Protein AF-A0A5J4T329-F1 (afdb_monomer_lite)

Structure (mmCIF, N/CA/C/O backbone):
data_AF-A0A5J4T329-F1
#
_entry.id   AF-A0A5J4T329-F1
#
loop_
_atom_site.group_PDB
_atom_site.id
_atom_site.type_symbol
_atom_site.label_atom_id
_atom_site.label_alt_id
_atom_site.label_comp_id
_atom_site.label_asym_id
_atom_site.label_entity_id
_atom_site.label_seq_id
_atom_site.pdbx_PDB_ins_code
_atom_site.Cartn_x
_atom_site.Cartn_y
_atom_site.Cartn_z
_atom_site.occupancy
_atom_site.B_iso_or_equiv
_atom_site.auth_seq_id
_atom_site.auth_comp_id
_atom_site.auth_asym_id
_atom_site.auth_atom_id
_atom_site.pdbx_PDB_model_num
ATOM 1 N N . MET A 1 1 ? -12.108 3.584 -11.993 1.00 58.66 1 MET A N 1
ATOM 2 C CA . MET A 1 1 ? -11.781 4.929 -12.575 1.00 58.66 1 MET A CA 1
ATOM 3 C C . MET A 1 1 ? -11.561 6.027 -11.522 1.00 58.66 1 MET A C 1
ATOM 5 O O . MET A 1 1 ? -10.647 6.829 -11.684 1.00 58.66 1 MET A O 1
ATOM 9 N N . ILE A 1 2 ? -12.355 6.072 -10.443 1.00 81.50 2 ILE A N 1
ATOM 10 C CA . ILE A 1 2 ? -12.226 7.075 -9.363 1.00 81.50 2 ILE A CA 1
ATOM 11 C C . ILE A 1 2 ? -10.960 6.844 -8.519 1.00 81.50 2 ILE A C 1
ATOM 13 O O . ILE A 1 2 ? -10.232 7.790 -8.226 1.00 81.50 2 ILE A O 1
ATOM 17 N N . LEU A 1 3 ? -10.648 5.585 -8.190 1.00 84.88 3 LEU A N 1
ATOM 18 C CA . LEU A 1 3 ? -9.532 5.245 -7.303 1.00 84.88 3 LEU A CA 1
ATOM 19 C C . LEU A 1 3 ? -8.166 5.632 -7.889 1.00 84.88 3 LEU A C 1
ATOM 21 O O . LEU A 1 3 ? -7.335 6.214 -7.200 1.00 84.88 3 LEU A O 1
ATOM 25 N N . ARG A 1 4 ? -7.955 5.384 -9.186 1.00 85.56 4 ARG A N 1
ATOM 26 C CA . ARG A 1 4 ? -6.728 5.777 -9.897 1.00 85.56 4 ARG A CA 1
ATOM 27 C C . ARG A 1 4 ? -6.467 7.283 -9.811 1.00 85.56 4 ARG A C 1
ATOM 29 O O . ARG A 1 4 ? -5.335 7.691 -9.565 1.00 85.56 4 ARG A O 1
ATOM 36 N N . ARG A 1 5 ? -7.515 8.093 -9.992 1.00 86.69 5 ARG A N 1
ATOM 37 C CA . ARG A 1 5 ? -7.436 9.553 -9.884 1.00 86.69 5 ARG A CA 1
ATOM 38 C C . ARG A 1 5 ? -7.124 9.982 -8.452 1.00 86.69 5 ARG A C 1
ATOM 40 O O . ARG A 1 5 ? -6.221 10.785 -8.253 1.00 86.69 5 ARG A O 1
ATOM 47 N N . LEU A 1 6 ? -7.800 9.390 -7.468 1.00 88.12 6 LEU A N 1
ATOM 48 C CA . LEU A 1 6 ? -7.560 9.678 -6.054 1.00 88.12 6 LEU A CA 1
ATOM 49 C C . LEU A 1 6 ? -6.108 9.381 -5.648 1.00 88.12 6 LEU A C 1
ATOM 51 O O . LEU A 1 6 ? -5.482 10.187 -4.966 1.00 88.12 6 LEU A O 1
ATOM 55 N N . ILE A 1 7 ? -5.555 8.254 -6.107 1.00 87.69 7 ILE A N 1
ATOM 56 C CA . ILE A 1 7 ? -4.156 7.888 -5.854 1.00 87.69 7 ILE A CA 1
ATOM 57 C C . ILE A 1 7 ? -3.210 8.930 -6.460 1.00 87.69 7 ILE A C 1
ATOM 59 O O . ILE A 1 7 ? -2.295 9.377 -5.778 1.00 87.69 7 ILE A O 1
ATOM 63 N N . GLN A 1 8 ? -3.445 9.353 -7.706 1.00 86.62 8 GLN A N 1
ATOM 64 C CA . GLN A 1 8 ? -2.624 10.377 -8.361 1.00 86.62 8 GLN A CA 1
ATOM 65 C C . GLN A 1 8 ? -2.681 11.729 -7.639 1.00 86.62 8 GLN A C 1
ATOM 67 O O . GLN A 1 8 ? -1.646 12.362 -7.449 1.00 86.62 8 GLN A O 1
ATOM 72 N N . GLU A 1 9 ? -3.868 12.168 -7.219 1.00 86.94 9 GLU A N 1
ATOM 73 C CA . GLU A 1 9 ? -4.049 13.429 -6.490 1.00 86.94 9 GLU A CA 1
ATOM 74 C C . GLU A 1 9 ? -3.332 13.394 -5.134 1.00 86.94 9 GLU A C 1
ATOM 76 O O . GLU A 1 9 ? -2.614 14.333 -4.781 1.00 86.94 9 GLU A O 1
ATOM 81 N N . ARG A 1 10 ? -3.462 12.283 -4.398 1.00 85.88 10 ARG A N 1
ATOM 82 C CA . ARG A 1 10 ? -2.778 12.081 -3.113 1.00 85.88 10 ARG A CA 1
ATOM 83 C C . ARG A 1 10 ? -1.267 12.009 -3.271 1.00 85.88 10 ARG A C 1
ATOM 85 O O . ARG A 1 10 ? -0.546 12.631 -2.497 1.00 85.88 10 ARG A O 1
ATOM 92 N N . GLU A 1 11 ? -0.791 11.312 -4.295 1.00 83.50 11 GLU A N 1
ATOM 93 C CA . GLU A 1 11 ? 0.629 11.229 -4.623 1.00 83.50 11 GLU A CA 1
ATOM 94 C C . GLU A 1 11 ? 1.206 12.611 -4.929 1.00 83.50 11 GLU A C 1
ATOM 96 O O . GLU A 1 11 ? 2.227 12.998 -4.360 1.00 83.50 11 GLU A O 1
ATOM 101 N N . HIS A 1 12 ? 0.519 13.391 -5.765 1.00 84.50 12 HIS A N 1
ATOM 102 C CA . HIS A 1 12 ? 0.943 14.742 -6.106 1.00 84.50 12 HIS A CA 1
ATOM 103 C C . HIS A 1 12 ? 0.996 15.650 -4.870 1.00 84.50 12 HIS A C 1
ATOM 105 O O . HIS A 1 12 ? 1.984 16.356 -4.665 1.00 84.50 12 HIS A O 1
ATOM 111 N N . ALA A 1 13 ? -0.021 15.585 -4.006 1.00 83.81 13 ALA A N 1
ATOM 112 C CA . ALA A 1 13 ? -0.050 16.339 -2.756 1.00 83.81 13 ALA A CA 1
ATOM 113 C C . ALA A 1 13 ? 1.090 15.934 -1.802 1.00 83.81 13 ALA A C 1
ATOM 115 O O . ALA A 1 13 ? 1.727 16.800 -1.200 1.00 83.81 13 ALA A O 1
ATOM 116 N N . ALA A 1 14 ? 1.387 14.637 -1.688 1.00 77.38 14 ALA A N 1
ATOM 117 C CA . ALA A 1 14 ? 2.461 14.134 -0.835 1.00 77.38 14 ALA A CA 1
ATOM 118 C C . ALA A 1 14 ? 3.852 14.554 -1.348 1.00 77.38 14 ALA A C 1
ATOM 120 O O . ALA A 1 14 ? 4.720 14.926 -0.556 1.00 77.38 14 ALA A O 1
ATOM 121 N N . ILE A 1 15 ? 4.055 14.570 -2.670 1.00 76.31 15 ILE A N 1
ATOM 122 C CA . ILE A 1 15 ? 5.287 15.072 -3.296 1.00 76.31 15 ILE A CA 1
ATOM 123 C C . ILE A 1 15 ? 5.448 16.578 -3.043 1.00 76.31 15 ILE A C 1
ATOM 125 O O . ILE A 1 15 ? 6.517 17.006 -2.611 1.00 76.31 15 ILE A O 1
ATOM 129 N N . GLN A 1 16 ? 4.396 17.383 -3.242 1.00 76.00 16 GLN A N 1
ATOM 130 C CA . GLN A 1 16 ? 4.446 18.836 -3.008 1.00 76.00 16 GLN A CA 1
ATOM 131 C C . GLN A 1 16 ? 4.801 19.193 -1.559 1.00 76.00 16 GLN A C 1
ATOM 133 O O . GLN A 1 16 ? 5.510 20.165 -1.309 1.00 76.00 16 GLN A O 1
ATOM 138 N N . LYS A 1 17 ? 4.344 18.385 -0.600 1.00 73.31 17 LYS A N 1
ATOM 139 C CA . LYS A 1 17 ? 4.648 18.548 0.827 1.00 73.31 17 LYS A CA 1
ATOM 140 C C . LYS A 1 17 ? 6.005 17.975 1.243 1.00 73.31 17 LYS A C 1
ATOM 142 O O . LYS A 1 17 ? 6.342 18.009 2.424 1.00 73.31 17 LYS A O 1
ATOM 147 N N . ASN A 1 18 ? 6.783 17.442 0.298 1.00 69.81 18 ASN A N 1
ATOM 148 C CA . ASN A 1 18 ? 8.045 16.748 0.554 1.00 69.81 18 ASN A CA 1
ATOM 149 C C . ASN A 1 18 ? 7.886 15.561 1.529 1.00 69.81 18 ASN A C 1
ATOM 151 O O . ASN A 1 18 ? 8.814 15.193 2.253 1.00 69.81 18 ASN A O 1
ATOM 155 N N . ALA A 1 19 ? 6.687 14.970 1.566 1.00 60.53 19 ALA A N 1
ATOM 156 C CA . ALA A 1 19 ? 6.392 13.775 2.346 1.00 60.53 19 ALA A CA 1
ATOM 157 C C . ALA A 1 19 ? 6.941 12.513 1.663 1.00 60.53 19 ALA A C 1
ATOM 159 O O . ALA A 1 19 ? 7.050 11.475 2.317 1.00 60.53 19 ALA A O 1
ATOM 160 N N . VAL A 1 20 ? 7.306 12.609 0.374 1.00 57.62 20 VAL A N 1
ATOM 161 C CA . VAL A 1 20 ? 7.820 11.499 -0.425 1.00 57.62 20 VAL A CA 1
ATOM 162 C C . VAL A 1 20 ? 8.943 11.910 -1.384 1.00 57.62 20 VAL A C 1
ATOM 164 O O . VAL A 1 20 ? 8.907 12.984 -1.975 1.00 57.62 20 VAL A O 1
ATOM 167 N N . PHE A 1 21 ? 9.907 11.008 -1.585 1.00 64.19 21 PHE A N 1
ATOM 168 C CA . PHE A 1 21 ? 11.015 11.132 -2.538 1.00 64.19 21 PHE A CA 1
ATOM 169 C C . PHE A 1 21 ? 10.763 10.271 -3.782 1.00 64.19 21 PHE A C 1
ATOM 171 O O . PHE A 1 21 ? 10.242 9.174 -3.642 1.00 64.19 21 PHE A O 1
ATOM 178 N N . GLN A 1 22 ? 11.156 10.728 -4.976 1.00 59.47 22 GLN A N 1
ATOM 179 C CA . GLN A 1 22 ? 11.109 9.938 -6.218 1.00 59.47 22 GLN A CA 1
ATOM 180 C C . GLN A 1 22 ? 12.523 9.669 -6.746 1.00 59.47 22 GLN A C 1
ATOM 182 O O . GLN A 1 22 ? 13.397 10.531 -6.666 1.00 59.47 22 GLN A O 1
ATOM 187 N N . LEU A 1 23 ? 12.746 8.477 -7.311 1.00 65.00 23 LEU A N 1
ATOM 188 C CA . LEU A 1 23 ? 14.032 8.077 -7.889 1.00 65.00 23 LEU A CA 1
ATOM 189 C C . LEU A 1 23 ? 13.948 7.863 -9.402 1.00 65.00 23 LEU A C 1
ATOM 191 O O . LEU A 1 23 ? 12.963 7.332 -9.915 1.00 65.00 23 LEU A O 1
ATOM 195 N N . ASN A 1 24 ? 15.033 8.196 -10.103 1.00 63.78 24 ASN A N 1
ATOM 196 C CA . ASN A 1 24 ? 15.154 7.985 -11.545 1.00 63.78 24 ASN A CA 1
ATOM 197 C C . ASN A 1 24 ? 15.381 6.502 -11.888 1.00 63.78 24 ASN A C 1
ATOM 199 O O . ASN A 1 24 ? 16.250 5.841 -11.311 1.00 63.78 24 ASN A O 1
ATOM 203 N N . LEU A 1 25 ? 14.625 5.997 -12.867 1.00 68.75 25 LEU A N 1
ATOM 204 C CA . LEU A 1 25 ? 14.731 4.639 -13.403 1.00 68.75 25 LEU A CA 1
ATOM 205 C C . LEU A 1 25 ? 15.470 4.640 -14.743 1.00 68.75 25 LEU A C 1
ATOM 207 O O . LEU A 1 25 ? 15.156 5.435 -15.626 1.00 68.75 25 LEU A O 1
ATOM 211 N N . ARG A 1 26 ? 16.416 3.714 -14.909 1.00 74.00 26 ARG A N 1
ATOM 212 C CA . ARG A 1 26 ? 17.058 3.411 -16.192 1.00 74.00 26 ARG A CA 1
ATOM 213 C C . ARG A 1 26 ? 16.806 1.950 -16.554 1.00 74.00 26 ARG A C 1
ATOM 215 O O . ARG A 1 26 ? 16.925 1.075 -15.698 1.00 74.00 26 ARG A O 1
ATOM 222 N N . THR A 1 27 ? 16.458 1.710 -17.814 1.00 80.06 27 THR A N 1
ATOM 223 C CA . THR A 1 27 ? 16.245 0.363 -18.360 1.00 80.06 27 THR A CA 1
ATOM 224 C C . THR A 1 27 ? 17.463 -0.040 -19.175 1.00 80.06 27 THR A C 1
ATOM 226 O O . THR A 1 27 ? 17.981 0.764 -19.948 1.00 80.06 27 THR A O 1
ATOM 229 N N . PHE A 1 28 ? 17.905 -1.276 -18.993 1.00 81.56 28 PHE A N 1
ATOM 230 C CA . PHE A 1 28 ? 19.020 -1.891 -19.697 1.00 81.56 28 PHE A CA 1
ATOM 231 C C . PHE A 1 28 ? 18.551 -3.215 -20.292 1.00 81.56 28 PHE A C 1
ATOM 233 O O . PHE A 1 28 ? 17.665 -3.864 -19.737 1.00 81.56 28 PHE A O 1
ATOM 240 N N . GLN A 1 29 ? 19.158 -3.621 -21.396 1.00 87.12 29 GLN A N 1
ATOM 241 C CA . GLN A 1 29 ? 18.979 -4.948 -21.975 1.00 87.12 29 GLN A CA 1
ATOM 242 C C . GLN A 1 29 ? 20.322 -5.674 -21.942 1.00 87.12 29 GLN A C 1
ATOM 244 O O . GLN A 1 29 ? 21.375 -5.030 -21.955 1.00 87.12 29 GLN A O 1
ATOM 249 N N . ASP A 1 30 ? 20.294 -6.998 -21.837 1.00 88.06 30 ASP A N 1
ATOM 250 C CA . ASP A 1 30 ? 21.486 -7.810 -22.065 1.00 88.06 30 ASP A CA 1
ATOM 251 C C . ASP A 1 30 ? 21.932 -7.735 -23.534 1.00 88.06 30 ASP A C 1
ATOM 253 O O . ASP A 1 30 ? 21.224 -7.229 -24.405 1.00 88.06 30 ASP A O 1
ATOM 257 N N . MET A 1 31 ? 23.133 -8.240 -23.817 1.00 84.69 31 MET A N 1
ATOM 258 C CA . MET A 1 31 ? 23.720 -8.164 -25.161 1.00 84.69 31 MET A CA 1
ATOM 259 C C . MET A 1 31 ? 22.903 -8.921 -26.220 1.00 84.69 31 MET A C 1
ATOM 261 O O . MET A 1 31 ? 22.963 -8.571 -27.394 1.00 84.69 31 MET A O 1
ATOM 265 N N . GLU A 1 32 ? 22.128 -9.927 -25.807 1.00 89.62 32 GLU A N 1
ATOM 266 C CA . GLU A 1 32 ? 21.275 -10.738 -26.684 1.00 89.62 32 GLU A CA 1
ATOM 267 C C . GLU A 1 32 ? 19.810 -10.257 -26.722 1.00 89.62 32 GLU A C 1
ATOM 269 O O . GLU A 1 32 ? 19.005 -10.798 -27.479 1.00 89.62 32 GLU A O 1
ATOM 274 N N . GLY A 1 33 ? 19.437 -9.258 -25.914 1.00 87.81 33 GLY A N 1
ATOM 275 C CA . GLY A 1 33 ? 18.062 -8.758 -25.793 1.00 87.81 33 GLY A CA 1
ATOM 276 C C . GLY A 1 33 ? 17.070 -9.724 -25.127 1.00 87.81 33 GLY A C 1
ATOM 277 O O . GLY A 1 33 ? 15.862 -9.483 -25.166 1.00 87.81 33 GLY A O 1
ATOM 278 N N . LYS A 1 34 ? 17.543 -10.815 -24.514 1.00 91.81 34 LYS A N 1
ATOM 279 C CA . LYS A 1 34 ? 16.723 -11.823 -23.831 1.00 91.81 34 LYS A CA 1
ATOM 280 C C . LYS A 1 34 ? 16.211 -11.343 -22.473 1.00 91.81 34 LYS A C 1
ATOM 282 O O . LYS A 1 34 ? 15.129 -11.752 -22.048 1.00 91.81 34 LYS A O 1
ATOM 287 N N . TYR A 1 35 ? 16.961 -10.483 -21.789 1.00 91.56 35 TYR A N 1
ATOM 288 C CA . TYR A 1 35 ? 16.626 -10.000 -20.452 1.00 91.56 35 TYR A CA 1
ATOM 289 C C . TYR A 1 35 ? 16.615 -8.476 -20.396 1.00 91.56 35 TYR A C 1
ATOM 291 O O . TYR A 1 35 ? 17.538 -7.803 -20.850 1.00 91.56 35 TYR A O 1
ATOM 299 N N . SER A 1 36 ? 15.570 -7.927 -19.775 1.00 87.38 36 SER A N 1
ATOM 300 C CA . SER A 1 36 ? 15.472 -6.498 -19.469 1.00 87.38 36 SER A CA 1
ATOM 301 C C . SER A 1 36 ? 15.677 -6.266 -17.975 1.00 87.38 36 SER A C 1
ATOM 303 O O . SER A 1 36 ? 15.001 -6.874 -17.144 1.00 87.38 36 SER A O 1
ATOM 305 N N . PHE A 1 37 ? 16.579 -5.350 -17.636 1.00 86.50 37 PHE A N 1
ATOM 306 C CA . PHE A 1 37 ? 16.886 -4.958 -16.266 1.00 86.50 37 PHE A CA 1
ATOM 307 C C . PHE A 1 37 ? 16.454 -3.518 -16.013 1.00 86.50 37 PHE A C 1
ATOM 309 O O . PHE A 1 37 ? 16.760 -2.607 -16.780 1.00 86.50 37 PHE A O 1
ATOM 316 N N . ASN A 1 38 ? 15.780 -3.304 -14.888 1.00 82.94 38 ASN A N 1
ATOM 317 C CA . ASN A 1 38 ? 15.370 -1.991 -14.412 1.00 82.94 38 ASN A CA 1
ATOM 318 C C . ASN A 1 38 ? 16.257 -1.598 -13.229 1.00 82.94 38 ASN A C 1
ATOM 320 O O . ASN A 1 38 ? 16.099 -2.136 -12.134 1.00 82.94 38 ASN A O 1
ATOM 324 N N . ILE A 1 39 ? 17.190 -0.666 -13.436 1.00 80.56 39 ILE A N 1
ATOM 325 C CA . ILE A 1 39 ? 18.108 -0.203 -12.389 1.00 80.56 39 ILE A CA 1
ATOM 326 C C . ILE A 1 39 ? 17.683 1.1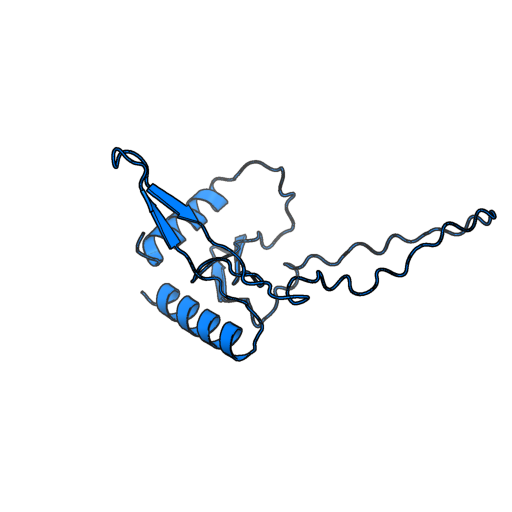95 -11.939 1.00 80.56 39 ILE A C 1
ATOM 328 O O . ILE A 1 39 ? 17.633 2.144 -12.727 1.00 80.56 39 ILE A O 1
ATOM 332 N N . ARG A 1 40 ? 17.396 1.329 -10.641 1.00 73.88 40 ARG A N 1
ATOM 333 C CA . ARG A 1 40 ? 17.175 2.616 -9.973 1.00 73.88 40 ARG A CA 1
ATOM 334 C C . ARG A 1 40 ? 18.366 2.919 -9.088 1.00 73.88 40 ARG A C 1
ATOM 336 O O . ARG A 1 40 ? 18.622 2.195 -8.131 1.00 73.88 40 ARG A O 1
ATOM 343 N N . MET A 1 41 ? 19.071 3.998 -9.400 1.00 67.38 41 MET A N 1
ATOM 344 C CA . MET A 1 41 ? 20.142 4.500 -8.549 1.00 67.38 41 MET A CA 1
ATOM 345 C C . MET A 1 41 ? 19.606 5.700 -7.771 1.00 67.38 41 MET A C 1
ATOM 347 O O . MET A 1 41 ? 19.324 6.730 -8.390 1.00 67.38 41 MET A O 1
ATOM 351 N N . PRO A 1 42 ? 19.431 5.598 -6.442 1.00 62.28 42 PRO A N 1
ATOM 352 C CA . PRO A 1 42 ? 19.159 6.778 -5.647 1.00 62.28 42 PRO A CA 1
ATOM 353 C C . PRO A 1 42 ? 20.339 7.738 -5.775 1.00 62.28 42 PRO A C 1
ATOM 355 O O . PRO A 1 42 ? 21.471 7.392 -5.441 1.00 62.28 42 PRO A O 1
ATOM 358 N N . LEU A 1 43 ? 20.082 8.944 -6.278 1.00 51.94 43 LEU A N 1
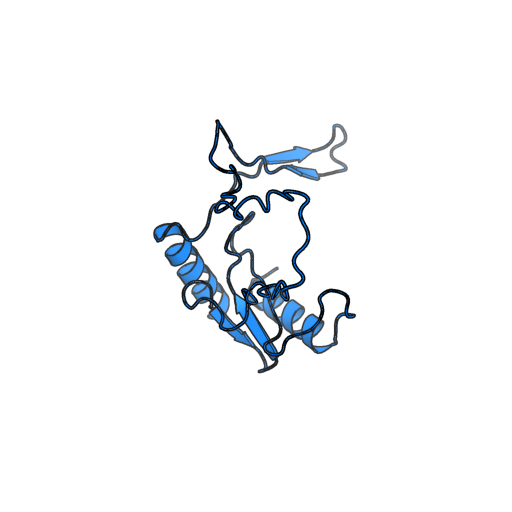ATOM 359 C CA . LEU A 1 43 ? 21.073 10.011 -6.284 1.00 51.94 43 LEU A CA 1
ATOM 360 C C . LEU A 1 43 ? 21.304 10.451 -4.841 1.00 51.94 43 LEU A C 1
ATOM 362 O O . LEU A 1 43 ? 20.596 11.304 -4.325 1.00 51.94 43 LEU A O 1
ATOM 366 N N . ASN A 1 44 ? 22.321 9.875 -4.212 1.00 50.69 44 ASN A N 1
ATOM 367 C CA . ASN A 1 44 ? 23.024 10.535 -3.127 1.00 50.69 44 ASN A CA 1
ATOM 368 C C . ASN A 1 44 ? 24.428 10.891 -3.555 1.00 50.69 44 ASN A C 1
ATOM 370 O O . ASN A 1 44 ? 25.398 10.169 -3.336 1.00 50.69 44 ASN A O 1
ATOM 374 N N . VAL A 1 45 ? 24.501 12.094 -4.093 1.00 45.22 45 VAL A N 1
ATOM 375 C CA . VAL A 1 45 ? 25.555 13.043 -3.771 1.00 45.22 45 VAL A CA 1
ATOM 376 C C . VAL A 1 45 ? 25.454 13.310 -2.261 1.00 45.22 45 VAL A C 1
ATOM 378 O O . VAL A 1 45 ? 24.405 13.740 -1.804 1.00 45.22 45 VAL A O 1
ATOM 381 N N . HIS A 1 46 ? 26.486 12.957 -1.489 1.00 41.03 46 HIS A N 1
ATOM 382 C CA . HIS A 1 46 ? 26.748 13.361 -0.096 1.00 41.03 46 HIS A CA 1
ATOM 383 C C . HIS A 1 46 ? 25.517 13.727 0.792 1.00 41.03 46 HIS A C 1
ATOM 385 O O . HIS A 1 46 ? 24.964 14.819 0.714 1.00 41.03 46 HIS A O 1
ATOM 391 N N . ASN A 1 47 ? 25.175 12.845 1.745 1.00 46.81 47 ASN A N 1
ATOM 392 C CA . ASN A 1 47 ? 24.341 13.099 2.943 1.00 46.81 47 ASN A CA 1
ATOM 393 C C . ASN A 1 47 ? 22.793 13.155 2.859 1.00 46.81 47 ASN A C 1
ATOM 395 O O . ASN A 1 47 ? 22.184 13.492 3.873 1.00 46.81 47 ASN A O 1
ATOM 399 N N . THR A 1 48 ? 22.101 12.767 1.778 1.00 43.53 48 THR A N 1
ATOM 400 C CA . THR A 1 48 ? 20.610 12.882 1.722 1.00 43.53 48 THR A CA 1
ATOM 401 C C . THR A 1 48 ? 19.794 11.587 1.907 1.00 43.53 48 THR A C 1
ATOM 403 O O . THR A 1 48 ? 18.688 11.646 2.430 1.00 43.53 48 THR A O 1
ATOM 406 N N . ILE A 1 49 ? 20.377 10.408 1.677 1.00 44.16 49 ILE A N 1
ATOM 407 C CA . ILE A 1 49 ? 20.097 9.162 2.435 1.00 44.16 49 ILE A CA 1
ATOM 408 C C . ILE A 1 49 ? 21.273 8.964 3.395 1.00 44.16 49 ILE A C 1
ATOM 410 O O . ILE A 1 49 ? 21.773 7.864 3.614 1.00 44.16 49 ILE A O 1
ATOM 414 N N . ALA A 1 50 ? 21.709 10.048 4.042 1.00 38.84 50 ALA A N 1
ATOM 415 C CA . ALA A 1 50 ? 21.939 9.869 5.456 1.00 38.84 50 ALA A CA 1
ATOM 416 C C . ALA A 1 50 ? 20.590 9.382 5.971 1.00 38.84 50 ALA A C 1
ATOM 418 O O . ALA A 1 50 ? 19.606 10.125 5.964 1.00 38.84 50 ALA A O 1
ATOM 419 N N . TRP A 1 51 ? 20.520 8.110 6.357 1.00 37.59 51 TRP A N 1
ATOM 420 C CA . TRP A 1 51 ? 19.614 7.731 7.416 1.00 37.59 51 TRP A CA 1
ATOM 421 C C . TRP A 1 51 ? 19.603 8.914 8.381 1.00 37.59 51 TRP A C 1
ATOM 423 O O . TRP A 1 51 ? 20.617 9.190 9.026 1.00 37.59 51 TRP A O 1
ATOM 433 N N . ARG A 1 52 ? 18.488 9.646 8.488 1.00 40.22 52 ARG A N 1
ATOM 434 C CA . ARG A 1 52 ? 18.189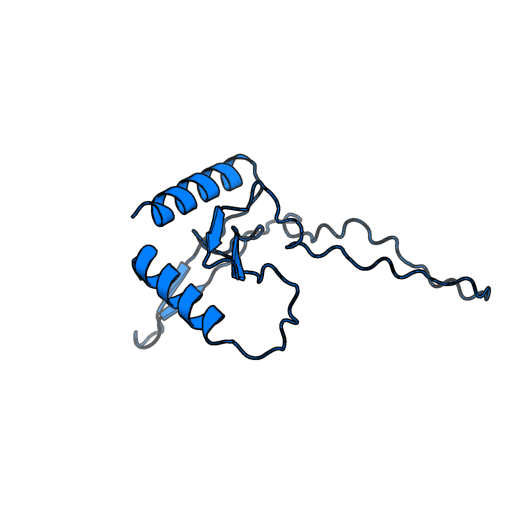 10.311 9.747 1.00 40.22 52 ARG A CA 1
ATOM 435 C C . ARG A 1 52 ? 18.008 9.145 10.716 1.00 40.22 52 ARG A C 1
ATOM 437 O O . ARG A 1 52 ? 16.896 8.779 11.079 1.00 40.22 52 ARG A O 1
ATOM 444 N N . GLN A 1 53 ? 19.132 8.576 11.1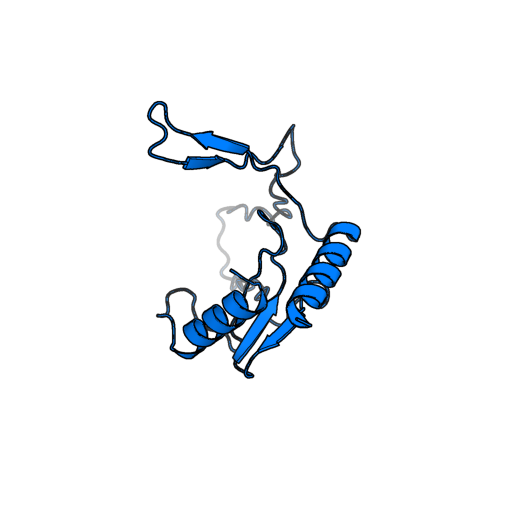58 1.00 42.19 53 GLN A N 1
ATOM 445 C CA . GLN A 1 53 ? 19.355 8.264 12.544 1.00 42.19 53 GLN A CA 1
ATOM 446 C C . GLN A 1 53 ? 19.007 9.566 13.260 1.00 42.19 53 GLN A C 1
ATOM 448 O O . GLN A 1 53 ? 19.849 10.409 13.556 1.00 42.19 53 GLN A O 1
ATOM 453 N N . ARG A 1 54 ? 17.705 9.784 13.478 1.00 40.50 54 ARG A N 1
ATOM 454 C CA . ARG A 1 54 ? 17.240 10.527 14.630 1.00 40.50 54 ARG A CA 1
ATOM 455 C C . ARG A 1 54 ? 18.036 9.886 15.741 1.00 40.50 54 ARG A C 1
ATOM 457 O O . ARG A 1 54 ? 17.785 8.709 15.967 1.00 40.50 54 ARG A O 1
ATOM 464 N N . LYS A 1 55 ? 19.062 10.587 16.247 1.00 38.38 55 LYS A N 1
ATOM 465 C CA . LYS A 1 55 ? 20.021 10.101 17.242 1.00 38.38 55 LYS A CA 1
ATOM 466 C C . LYS A 1 55 ? 19.258 9.188 18.193 1.00 38.38 55 LYS A C 1
ATOM 468 O O . LYS A 1 55 ? 18.570 9.681 19.087 1.00 38.38 55 LYS A O 1
ATOM 473 N N . GLN A 1 56 ? 19.287 7.879 17.944 1.00 45.19 56 GLN A N 1
ATOM 474 C CA . GLN A 1 56 ? 18.887 6.924 18.948 1.00 45.19 56 GLN A CA 1
ATOM 475 C C . GLN A 1 56 ? 20.011 7.119 19.925 1.00 45.19 56 GLN A C 1
ATOM 477 O O . GLN A 1 56 ? 21.163 6.846 19.594 1.00 45.19 56 GLN A O 1
ATOM 482 N N . LYS A 1 57 ? 19.680 7.833 21.001 1.00 39.59 57 LYS A N 1
ATOM 483 C CA . LYS A 1 57 ? 20.577 8.188 22.085 1.00 39.59 57 LYS A CA 1
ATOM 484 C C . LYS A 1 57 ? 21.458 6.967 22.288 1.00 39.59 57 LYS A C 1
ATOM 486 O O . LYS A 1 57 ? 20.922 5.912 22.618 1.00 39.59 57 LYS A O 1
ATOM 491 N N . THR A 1 58 ? 22.737 7.086 21.936 1.00 32.50 58 THR A N 1
ATOM 492 C CA . THR A 1 58 ? 23.700 6.004 22.074 1.00 32.50 58 THR A CA 1
ATOM 493 C C . THR A 1 58 ? 23.522 5.496 23.491 1.00 32.50 58 THR A C 1
ATOM 495 O O . THR A 1 58 ? 23.741 6.251 24.440 1.00 32.50 58 THR A O 1
ATOM 498 N N . ILE A 1 59 ? 23.000 4.278 23.645 1.00 43.53 59 ILE A N 1
ATOM 499 C CA . ILE A 1 59 ? 23.024 3.600 24.930 1.00 43.53 59 ILE A CA 1
ATOM 500 C C . ILE A 1 59 ? 24.497 3.269 25.100 1.00 43.53 59 ILE A C 1
ATOM 502 O O . ILE A 1 59 ? 24.996 2.258 24.613 1.00 43.53 59 ILE A O 1
ATOM 506 N N . THR A 1 60 ? 25.230 4.215 25.674 1.00 31.55 60 THR A N 1
ATOM 507 C CA . THR A 1 60 ? 26.558 3.968 26.194 1.00 31.55 60 THR A CA 1
ATOM 508 C C . THR A 1 60 ? 26.349 2.935 27.287 1.00 31.55 60 THR A C 1
ATOM 510 O O . THR A 1 60 ? 25.826 3.260 28.351 1.00 31.55 60 THR A O 1
ATOM 513 N N . PHE A 1 61 ? 26.689 1.678 27.012 1.00 37.50 61 PHE A N 1
ATOM 514 C CA . PHE A 1 61 ? 26.803 0.659 28.046 1.00 37.50 61 PHE A CA 1
ATOM 515 C C . PHE A 1 61 ? 28.027 1.009 28.898 1.00 37.50 61 PHE A C 1
ATOM 517 O O . PHE A 1 61 ? 29.102 0.436 28.750 1.00 37.50 61 PHE A O 1
ATOM 524 N N . SER A 1 62 ? 27.889 2.011 29.768 1.00 38.28 62 SER A N 1
ATOM 525 C CA . SER A 1 62 ? 28.783 2.163 30.905 1.00 38.28 62 SER A CA 1
ATOM 526 C C . SER A 1 62 ? 28.456 1.021 31.854 1.00 38.28 62 SER A C 1
ATOM 528 O O . SER A 1 62 ? 27.376 0.973 32.443 1.00 38.28 62 SER A O 1
ATOM 530 N N . ASN A 1 63 ? 29.375 0.068 31.928 1.00 45.50 63 ASN A N 1
ATOM 531 C CA . ASN A 1 63 ? 29.311 -1.081 32.806 1.00 45.50 63 ASN A CA 1
ATOM 532 C C . ASN A 1 63 ? 29.331 -0.607 34.266 1.00 45.50 63 ASN A C 1
ATOM 534 O O . ASN A 1 63 ? 30.404 -0.378 34.813 1.00 45.50 63 ASN A O 1
ATOM 538 N N . GLN A 1 64 ? 28.158 -0.407 34.868 1.00 46.47 64 GLN A N 1
ATOM 539 C CA . GLN A 1 64 ? 27.969 -0.321 36.314 1.00 46.47 64 GLN A CA 1
ATOM 540 C C . GLN A 1 64 ? 26.494 -0.577 36.647 1.00 46.47 64 GLN A C 1
ATOM 542 O O . GLN A 1 64 ? 25.588 0.146 36.237 1.00 46.47 64 GLN A O 1
ATOM 547 N N . GLN A 1 65 ? 26.284 -1.683 37.354 1.00 51.31 65 GLN A N 1
ATOM 548 C CA . GLN A 1 65 ? 25.007 -2.224 37.795 1.00 51.31 65 GLN A CA 1
ATOM 549 C C . GLN A 1 65 ? 24.157 -1.185 38.534 1.00 51.31 65 GLN A C 1
ATOM 551 O O . GLN A 1 65 ? 24.555 -0.697 39.583 1.00 51.31 65 GLN A O 1
ATOM 556 N N . THR A 1 66 ? 22.937 -0.950 38.050 1.00 34.41 66 THR A N 1
ATOM 557 C CA . THR A 1 66 ? 21.739 -0.883 38.900 1.00 34.41 66 THR A CA 1
ATOM 558 C C . THR A 1 66 ? 20.547 -1.372 38.080 1.00 34.41 66 THR A C 1
ATOM 560 O O . THR A 1 66 ? 20.217 -0.832 37.029 1.00 34.41 66 THR A O 1
ATOM 563 N N . SER A 1 67 ? 19.927 -2.450 38.541 1.00 46.44 67 SER A N 1
ATOM 564 C CA . SER A 1 67 ? 18.678 -2.998 38.024 1.00 46.44 67 SER A CA 1
ATOM 565 C C . SER A 1 67 ? 17.542 -1.990 38.223 1.00 46.44 67 SER A C 1
ATOM 567 O O . SER A 1 67 ? 16.975 -1.883 39.309 1.00 46.44 67 SER A O 1
ATOM 569 N N . LYS A 1 68 ? 17.231 -1.233 37.171 1.00 38.91 68 LYS A N 1
ATOM 570 C CA . LYS A 1 68 ? 15.950 -0.552 36.971 1.00 38.91 68 LYS A CA 1
ATOM 571 C C . LYS A 1 68 ? 15.472 -0.912 35.574 1.00 38.91 68 LYS A C 1
ATOM 573 O O . LYS A 1 68 ? 16.238 -0.768 34.624 1.00 38.91 68 LYS A O 1
ATOM 578 N N . ASP A 1 69 ? 14.247 -1.417 35.489 1.00 40.09 69 ASP A N 1
ATOM 579 C CA . ASP A 1 69 ? 13.593 -1.866 34.265 1.00 40.09 69 ASP A CA 1
ATOM 580 C C . ASP A 1 69 ? 13.850 -0.903 33.103 1.00 40.09 69 ASP A C 1
ATOM 582 O O . ASP A 1 69 ? 13.421 0.254 33.107 1.00 40.09 69 ASP A O 1
ATOM 586 N N . ILE A 1 70 ? 14.582 -1.379 32.095 1.00 45.69 70 ILE A N 1
ATOM 587 C CA . ILE A 1 70 ? 14.670 -0.693 30.812 1.00 45.69 70 ILE A CA 1
ATOM 588 C C . ILE A 1 70 ? 13.339 -0.975 30.130 1.00 45.69 70 ILE A C 1
ATOM 590 O O . ILE A 1 70 ? 13.171 -1.986 29.452 1.00 45.69 70 ILE A O 1
ATOM 594 N N . GLU A 1 71 ? 12.372 -0.093 30.355 1.00 50.12 71 GLU A N 1
ATOM 595 C CA . GLU A 1 71 ? 11.126 -0.062 29.606 1.00 50.12 71 GLU A CA 1
ATOM 596 C C . GLU A 1 71 ? 11.488 0.178 28.130 1.00 50.12 71 GLU A C 1
ATOM 598 O O . GLU A 1 71 ? 11.771 1.300 27.692 1.00 50.12 71 GLU A O 1
ATOM 603 N N . VAL A 1 72 ? 11.587 -0.908 27.357 1.00 51.97 72 VAL A N 1
ATOM 604 C CA . VAL A 1 72 ? 11.795 -0.851 25.911 1.00 51.97 72 VAL A CA 1
ATOM 605 C C . VAL A 1 72 ? 10.545 -0.205 25.333 1.00 51.97 72 VAL A C 1
ATOM 607 O O . VAL A 1 72 ? 9.539 -0.874 25.110 1.00 51.97 72 VAL A O 1
ATOM 610 N N . LYS A 1 73 ? 10.587 1.114 25.112 1.00 55.53 73 LYS A N 1
ATOM 611 C CA . LYS A 1 73 ? 9.528 1.819 24.386 1.00 55.53 73 LYS A CA 1
ATOM 612 C C . LYS A 1 73 ? 9.383 1.169 23.017 1.00 55.53 73 LYS A C 1
ATOM 614 O O . LYS A 1 73 ? 10.219 1.379 22.136 1.00 55.53 73 LYS A O 1
ATOM 619 N N . GLN A 1 74 ? 8.331 0.367 22.864 1.00 63.38 74 GLN A N 1
ATOM 620 C CA . GLN A 1 74 ? 7.964 -0.225 21.589 1.00 63.38 74 GLN A CA 1
ATOM 621 C C . GLN A 1 74 ? 7.799 0.905 20.575 1.00 63.38 74 GLN A C 1
ATOM 623 O O . GLN A 1 74 ? 7.213 1.954 20.860 1.00 63.38 74 GLN A O 1
ATOM 628 N N . LYS A 1 75 ? 8.404 0.725 19.402 1.00 74.88 75 LYS A N 1
ATOM 629 C CA . LYS A 1 75 ? 8.266 1.688 18.316 1.00 74.88 75 LYS A CA 1
ATOM 630 C C . LYS A 1 75 ? 6.789 1.691 17.899 1.00 74.88 75 LYS A C 1
ATOM 632 O O . LYS A 1 75 ? 6.259 0.604 17.688 1.00 74.88 75 LYS A O 1
ATOM 637 N N . PRO A 1 76 ? 6.141 2.864 17.790 1.00 80.06 76 PRO A N 1
ATOM 638 C CA . PRO A 1 76 ? 4.747 2.922 17.374 1.00 80.06 76 PRO A CA 1
ATOM 639 C C . PRO A 1 76 ? 4.606 2.329 15.972 1.00 80.06 76 PRO A C 1
ATOM 641 O O . PRO A 1 76 ? 5.472 2.556 15.116 1.00 80.06 76 PRO A O 1
ATOM 644 N N . ASP A 1 77 ? 3.537 1.563 15.772 1.00 85.62 77 ASP A N 1
ATOM 645 C CA . ASP A 1 77 ? 3.173 1.015 14.473 1.00 85.62 77 ASP A CA 1
ATOM 646 C C . ASP A 1 77 ? 2.937 2.182 13.495 1.00 85.62 77 ASP A C 1
ATOM 648 O O . ASP A 1 77 ? 2.103 3.047 13.766 1.00 85.62 77 ASP A O 1
ATOM 652 N N . PRO A 1 78 ? 3.684 2.279 12.377 1.00 86.12 78 PRO A N 1
ATOM 653 C CA . PRO A 1 78 ? 3.477 3.343 11.397 1.00 86.12 78 PRO A CA 1
ATOM 654 C C . PRO A 1 78 ? 2.117 3.270 10.681 1.00 86.12 78 PRO A C 1
ATOM 656 O O . PRO A 1 78 ? 1.793 4.197 9.937 1.00 86.12 78 PRO A O 1
ATOM 659 N N . PHE A 1 79 ? 1.358 2.184 10.853 1.00 91.00 79 PHE A N 1
ATOM 660 C CA . PHE A 1 79 ? 0.062 1.959 10.219 1.00 91.00 79 PHE A CA 1
ATOM 661 C C . PHE A 1 79 ? -1.133 2.222 11.148 1.00 91.00 79 PHE A C 1
ATOM 663 O O . PHE A 1 79 ? -2.259 2.241 10.649 1.00 91.00 79 PHE A O 1
ATOM 670 N N . ASP A 1 80 ? -0.904 2.473 12.446 1.00 88.00 80 ASP A N 1
ATOM 671 C CA . ASP A 1 80 ? -1.965 2.697 13.434 1.00 88.00 80 ASP A CA 1
ATOM 672 C C . ASP A 1 80 ? -1.696 3.908 14.368 1.00 88.00 80 ASP A C 1
ATOM 674 O O . ASP A 1 80 ? -0.810 3.849 15.228 1.00 88.00 80 ASP A O 1
ATOM 678 N N . PRO A 1 81 ? -2.454 5.020 14.238 1.00 89.12 81 PRO A N 1
ATOM 679 C CA . PRO A 1 81 ? -3.359 5.327 13.132 1.00 89.12 81 PRO A CA 1
ATOM 680 C C . PRO A 1 81 ? -2.568 5.654 11.850 1.00 89.12 81 PRO A C 1
ATOM 682 O O . PRO A 1 81 ? -1.453 6.182 11.928 1.00 89.12 81 PRO A O 1
ATOM 685 N N . PRO A 1 82 ? -3.133 5.409 10.654 1.00 87.62 82 PRO A N 1
ATOM 686 C CA . PRO A 1 82 ? -2.459 5.748 9.409 1.00 87.62 82 PRO A CA 1
ATOM 687 C C . PRO A 1 82 ? -2.263 7.264 9.294 1.00 87.62 82 PRO A C 1
ATOM 689 O O . PRO A 1 82 ? -3.156 8.047 9.623 1.00 87.62 82 PRO A O 1
ATOM 692 N N . ASP A 1 83 ? -1.101 7.676 8.781 1.00 88.75 83 ASP A N 1
ATOM 693 C CA . ASP A 1 83 ? -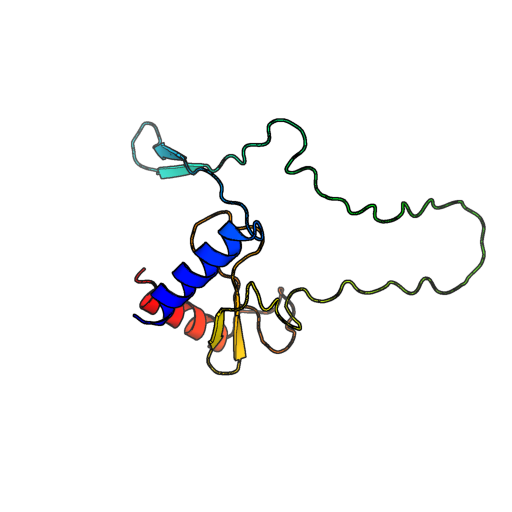0.810 9.085 8.502 1.00 88.75 83 ASP A CA 1
ATOM 694 C C . ASP A 1 83 ? -1.877 9.660 7.541 1.00 88.75 83 ASP A C 1
ATOM 696 O O . ASP A 1 83 ? -1.990 9.176 6.407 1.00 88.75 83 ASP A O 1
ATOM 700 N N . PRO A 1 84 ? -2.651 10.689 7.945 1.00 89.38 84 PRO A N 1
ATOM 701 C CA . PRO A 1 84 ? -3.714 11.262 7.117 1.00 89.38 84 PRO A CA 1
ATOM 702 C C . PRO A 1 84 ? -3.231 11.810 5.768 1.00 89.38 84 PRO A C 1
ATOM 704 O O . PRO A 1 84 ? -4.028 11.943 4.833 1.00 89.38 84 PRO A O 1
ATOM 707 N N . GLU A 1 85 ? -1.942 12.148 5.652 1.00 86.94 85 GLU A N 1
ATOM 708 C CA . GLU A 1 85 ? -1.351 12.617 4.398 1.00 86.94 85 GLU A CA 1
ATOM 709 C C . GLU A 1 85 ? -1.068 11.477 3.419 1.00 86.94 85 GLU A C 1
ATOM 711 O O . GLU A 1 85 ? -1.113 11.685 2.206 1.00 86.94 85 GLU A O 1
ATOM 716 N N . LEU A 1 86 ? -0.814 10.274 3.935 1.00 89.00 86 LEU A N 1
ATOM 717 C CA . LEU A 1 86 ? -0.509 9.083 3.142 1.00 89.00 86 LEU A CA 1
ATOM 718 C C . LEU A 1 86 ? -1.744 8.208 2.915 1.00 89.00 86 LEU A C 1
ATOM 720 O O . LEU A 1 86 ? -1.760 7.410 1.980 1.00 89.00 86 LEU A O 1
ATOM 724 N N . PHE A 1 87 ? -2.771 8.348 3.751 1.00 93.25 87 PHE A N 1
ATOM 725 C CA . PHE A 1 87 ? -4.004 7.581 3.662 1.00 93.25 87 PHE A CA 1
ATOM 726 C C . PHE A 1 87 ? -4.824 7.920 2.410 1.00 93.25 87 PHE A C 1
ATOM 728 O O . PHE A 1 87 ? -5.069 9.087 2.091 1.00 93.25 87 PHE A O 1
ATOM 735 N N . ILE A 1 88 ? -5.283 6.874 1.717 1.00 93.19 88 ILE A N 1
ATOM 736 C CA . ILE A 1 88 ? -6.102 6.982 0.506 1.00 93.19 88 ILE A CA 1
ATOM 737 C C . ILE A 1 88 ? -7.541 6.577 0.813 1.00 93.19 88 ILE A C 1
ATOM 739 O O . ILE A 1 88 ? -8.458 7.378 0.645 1.00 93.19 88 ILE A O 1
ATOM 743 N N . CYS A 1 89 ? -7.739 5.330 1.239 1.00 93.88 89 CYS A N 1
ATOM 744 C CA . CYS A 1 89 ? -9.046 4.776 1.582 1.00 93.88 89 CYS A CA 1
ATOM 745 C C . CYS A 1 89 ? -8.891 3.469 2.368 1.00 93.88 89 CYS A C 1
ATOM 747 O O . CYS A 1 89 ? -7.810 2.880 2.390 1.00 93.88 89 CYS A O 1
ATOM 749 N N . SER A 1 90 ? -9.986 2.997 2.958 1.00 94.81 90 SER A N 1
ATOM 750 C CA . SER A 1 90 ? -10.102 1.627 3.462 1.00 94.81 90 SER A CA 1
ATOM 751 C C . SER A 1 90 ? -10.857 0.774 2.444 1.00 94.81 90 SER A C 1
ATOM 753 O O . SER A 1 90 ? -11.815 1.241 1.826 1.00 94.81 90 SER A O 1
ATOM 755 N N . LEU A 1 91 ? -10.431 -0.474 2.266 1.00 94.25 91 LEU A N 1
ATOM 756 C CA . LEU A 1 91 ? -11.037 -1.428 1.344 1.00 94.25 91 LEU A CA 1
ATOM 757 C C . LEU A 1 91 ? -11.567 -2.642 2.102 1.00 94.25 91 LEU A C 1
ATOM 759 O O . LEU A 1 91 ? -10.865 -3.242 2.920 1.00 94.25 91 LEU A O 1
ATOM 763 N N . PHE A 1 92 ? -12.819 -2.993 1.797 1.00 93.44 92 PHE A N 1
ATOM 764 C CA . PHE A 1 92 ? -13.527 -4.162 2.331 1.00 93.44 92 PHE A CA 1
ATOM 765 C C . PHE A 1 92 ? -13.401 -4.323 3.857 1.00 93.44 92 PHE A C 1
ATOM 767 O O . PHE A 1 92 ? -13.314 -5.446 4.338 1.00 93.44 92 PHE A O 1
ATOM 774 N N . GLU A 1 93 ? -13.314 -3.209 4.597 1.00 92.81 93 GLU A N 1
ATOM 775 C CA . GLU A 1 93 ? -13.225 -3.157 6.070 1.00 92.81 93 GLU A CA 1
ATOM 776 C C . GLU A 1 93 ? -12.056 -3.943 6.695 1.00 92.81 93 GLU A C 1
ATOM 778 O O . GLU A 1 93 ? -12.009 -4.147 7.906 1.00 92.81 93 GLU A O 1
ATOM 783 N N . THR A 1 94 ? -11.087 -4.371 5.884 1.00 95.56 94 THR A N 1
ATOM 784 C CA . THR A 1 94 ? -9.973 -5.230 6.321 1.00 95.56 94 THR A CA 1
ATOM 785 C C . THR A 1 94 ? -8.624 -4.566 6.128 1.00 95.56 94 THR A C 1
ATOM 787 O O . THR A 1 94 ? -7.728 -4.781 6.939 1.00 95.56 94 THR A O 1
ATOM 790 N N . HIS A 1 95 ? -8.485 -3.734 5.095 1.00 96.75 95 HIS A N 1
ATOM 791 C CA . HIS A 1 95 ? -7.212 -3.139 4.713 1.00 96.75 95 HIS A CA 1
ATOM 792 C C . HIS A 1 95 ? -7.330 -1.633 4.536 1.00 96.75 95 HIS A C 1
ATOM 794 O O . HIS A 1 95 ? -8.327 -1.123 4.021 1.00 96.75 95 HIS A O 1
ATOM 800 N N . ASN A 1 96 ? -6.268 -0.926 4.896 1.00 96.19 96 ASN A N 1
ATOM 801 C CA . ASN A 1 96 ? -6.063 0.454 4.487 1.00 96.19 96 ASN A CA 1
ATOM 802 C C . ASN A 1 96 ? -5.187 0.477 3.236 1.00 96.19 96 ASN A C 1
ATOM 804 O O . ASN A 1 96 ? -4.310 -0.360 3.064 1.00 96.19 96 ASN A O 1
ATOM 808 N N . VAL A 1 97 ? -5.405 1.453 2.362 1.00 95.44 97 VAL A N 1
ATOM 809 C CA . VAL A 1 97 ? -4.529 1.735 1.226 1.00 95.44 97 VAL A CA 1
ATOM 810 C C . VAL A 1 97 ? -3.831 3.049 1.512 1.00 95.44 97 VAL A C 1
ATOM 812 O O . VAL A 1 97 ? -4.486 4.083 1.673 1.00 95.44 97 VAL A O 1
ATOM 815 N N . ILE A 1 98 ? -2.504 3.008 1.580 1.00 94.50 98 ILE A N 1
ATOM 816 C CA . ILE A 1 98 ? -1.681 4.178 1.875 1.00 94.50 98 ILE A CA 1
ATOM 817 C C . ILE A 1 98 ? -0.549 4.323 0.858 1.00 94.50 98 ILE A C 1
ATOM 819 O O . ILE A 1 98 ? -0.103 3.352 0.247 1.00 94.50 98 ILE A O 1
ATOM 823 N N . ILE A 1 99 ? -0.056 5.544 0.687 1.00 91.88 99 ILE A N 1
ATOM 824 C CA . ILE A 1 99 ? 1.141 5.829 -0.105 1.00 91.88 99 ILE A CA 1
ATOM 825 C C . ILE A 1 99 ? 2.378 5.482 0.719 1.00 91.88 99 ILE A C 1
ATOM 827 O O . ILE A 1 99 ? 2.489 5.856 1.888 1.00 91.88 99 ILE A O 1
ATOM 831 N N . ASN A 1 100 ? 3.345 4.793 0.112 1.00 89.75 100 ASN A N 1
ATOM 832 C CA . ASN A 1 100 ? 4.627 4.566 0.759 1.00 89.75 100 ASN A CA 1
ATOM 833 C C . ASN A 1 100 ? 5.362 5.902 0.947 1.00 89.75 100 ASN A C 1
ATOM 835 O O . ASN A 1 100 ? 5.672 6.587 -0.020 1.00 89.75 100 ASN A O 1
ATOM 839 N N . LYS A 1 101 ? 5.729 6.244 2.182 1.00 84.31 101 LYS A N 1
ATOM 840 C CA . LYS A 1 101 ? 6.514 7.450 2.492 1.00 84.31 101 LYS A CA 1
ATOM 841 C C . LYS A 1 101 ? 7.845 7.532 1.726 1.00 84.31 101 LYS A C 1
ATOM 843 O O . LYS A 1 101 ? 8.361 8.615 1.469 1.00 84.31 101 LYS A O 1
ATOM 848 N N . PHE A 1 102 ? 8.410 6.387 1.352 1.00 81.25 102 PHE A N 1
ATOM 849 C CA . PHE A 1 102 ? 9.670 6.282 0.618 1.00 81.25 102 PHE A CA 1
ATOM 850 C C . PHE A 1 102 ? 9.437 5.647 -0.763 1.00 81.25 102 PHE A C 1
ATOM 852 O O . PHE A 1 102 ? 9.880 4.531 -1.041 1.00 81.25 102 PHE A O 1
ATOM 859 N N . MET A 1 103 ? 8.686 6.330 -1.634 1.00 72.88 103 MET A N 1
ATOM 860 C CA . MET A 1 103 ? 8.369 5.822 -2.972 1.00 72.88 103 MET A CA 1
ATOM 861 C C . MET A 1 103 ? 9.628 5.609 -3.830 1.00 72.88 103 MET A C 1
ATOM 863 O O . MET A 1 103 ? 10.335 6.528 -4.216 1.00 72.88 103 MET A O 1
ATOM 867 N N . MET A 1 104 ? 9.870 4.369 -4.239 1.00 72.06 104 MET A N 1
ATOM 868 C CA . MET A 1 104 ? 10.865 4.062 -5.271 1.00 72.06 104 MET A CA 1
ATOM 869 C C . MET A 1 104 ? 10.274 4.172 -6.683 1.00 72.06 104 MET A C 1
ATOM 871 O O . MET A 1 104 ? 11.024 4.247 -7.652 1.00 72.06 104 MET A O 1
ATOM 875 N N . ALA A 1 105 ? 8.943 4.122 -6.803 1.00 76.88 105 ALA A N 1
ATOM 876 C CA . ALA A 1 105 ? 8.173 4.167 -8.042 1.00 76.88 105 ALA A CA 1
ATOM 877 C C . ALA A 1 105 ? 6.949 5.073 -7.860 1.00 76.88 105 ALA A C 1
ATOM 879 O O . ALA A 1 105 ? 6.448 5.156 -6.735 1.00 76.88 105 ALA A O 1
ATOM 880 N N . PRO A 1 106 ? 6.413 5.661 -8.943 1.00 80.94 106 PRO A N 1
ATOM 881 C CA . PRO A 1 106 ? 5.102 6.286 -8.893 1.00 80.94 106 PRO A CA 1
ATOM 882 C C . PRO A 1 106 ? 4.034 5.301 -8.417 1.00 80.94 106 PRO A C 1
ATOM 884 O O . PRO A 1 106 ? 4.099 4.116 -8.757 1.00 80.94 106 PRO A O 1
ATOM 887 N N . ARG A 1 107 ? 3.042 5.789 -7.667 1.00 85.69 107 ARG A N 1
ATOM 888 C CA . ARG A 1 107 ? 1.949 4.972 -7.106 1.00 85.69 107 ARG A CA 1
ATOM 889 C C . ARG A 1 107 ? 2.432 3.756 -6.296 1.00 85.69 107 ARG A C 1
ATOM 891 O O . ARG A 1 107 ? 1.802 2.702 -6.334 1.00 85.69 107 ARG A O 1
ATOM 898 N N . HIS A 1 108 ? 3.550 3.866 -5.575 1.00 88.62 108 HIS A N 1
ATOM 899 C CA . HIS A 1 108 ? 4.007 2.794 -4.685 1.00 88.62 108 HIS A CA 1
ATOM 900 C C . HIS A 1 108 ? 3.138 2.776 -3.421 1.00 88.62 108 HIS A C 1
ATOM 902 O O . HIS A 1 108 ? 3.317 3.585 -2.510 1.00 88.62 108 HIS A O 1
ATOM 908 N N . LEU A 1 109 ? 2.177 1.855 -3.402 1.00 92.50 109 LEU A N 1
ATOM 909 C CA . LEU A 1 109 ? 1.215 1.683 -2.319 1.00 92.50 109 LEU A CA 1
ATOM 910 C C . LEU A 1 109 ? 1.725 0.691 -1.271 1.00 92.50 109 LEU A C 1
ATOM 912 O O . LEU A 1 109 ? 2.450 -0.249 -1.592 1.00 92.50 109 LEU A O 1
ATOM 916 N N . VAL A 1 110 ? 1.287 0.883 -0.031 1.00 95.00 110 VAL A N 1
ATOM 917 C CA . VAL A 1 110 ? 1.335 -0.121 1.036 1.00 95.00 110 VAL A CA 1
ATOM 918 C C . VAL A 1 110 ? -0.103 -0.410 1.445 1.00 95.00 110 VAL A C 1
ATOM 920 O O . VAL A 1 110 ? -0.928 0.504 1.502 1.00 95.00 110 VAL A O 1
ATOM 923 N N . ILE A 1 111 ? -0.409 -1.681 1.688 1.00 95.94 111 ILE A N 1
ATOM 924 C CA . ILE A 1 111 ? -1.772 -2.138 1.953 1.00 95.94 111 ILE A CA 1
ATOM 925 C C . ILE A 1 111 ? -1.805 -2.873 3.303 1.00 95.94 111 ILE A C 1
ATOM 927 O O . ILE A 1 111 ? -1.857 -4.101 3.319 1.00 95.94 111 ILE A O 1
ATOM 931 N N . PRO A 1 112 ? -1.656 -2.165 4.439 1.00 95.69 112 PRO A N 1
ATOM 932 C CA . PRO A 1 112 ? -1.684 -2.807 5.749 1.00 95.69 112 PRO A CA 1
ATOM 933 C C . PRO A 1 112 ? -3.099 -3.266 6.119 1.00 95.69 112 PRO A C 1
ATOM 935 O O . PRO A 1 112 ? -4.096 -2.641 5.735 1.00 95.69 112 PRO A O 1
ATOM 938 N N . THR A 1 113 ? -3.180 -4.324 6.920 1.00 96.25 113 THR A N 1
ATOM 939 C CA . THR A 1 113 ? -4.410 -4.722 7.605 1.00 96.25 113 THR A CA 1
ATOM 940 C C . THR A 1 113 ? -4.798 -3.661 8.638 1.00 96.25 113 THR A C 1
ATOM 942 O O . THR A 1 113 ? -3.945 -3.020 9.250 1.00 96.25 113 THR A O 1
ATOM 945 N N . ILE A 1 114 ? -6.100 -3.445 8.835 1.00 94.62 114 ILE A N 1
ATOM 946 C CA . ILE A 1 114 ? -6.610 -2.507 9.853 1.00 94.62 114 ILE A CA 1
ATOM 947 C C . ILE A 1 114 ? -6.306 -3.032 11.258 1.00 94.62 114 ILE A C 1
ATOM 949 O O . ILE A 1 114 ? -5.974 -2.265 12.156 1.00 94.62 114 ILE A O 1
ATOM 953 N N . LYS A 1 115 ? -6.430 -4.347 11.452 1.00 93.06 115 LYS A N 1
ATOM 954 C CA . LYS A 1 115 ? -5.985 -5.018 12.674 1.00 93.06 115 LYS A CA 1
ATOM 955 C C . LYS A 1 115 ? -4.538 -5.441 12.489 1.00 93.06 115 LYS A C 1
ATOM 957 O O . LYS A 1 115 ? -4.196 -5.954 11.428 1.00 93.06 115 LYS A O 1
ATOM 962 N N . PHE A 1 116 ? -3.713 -5.256 13.514 1.00 92.75 116 PHE A N 1
ATOM 963 C CA . PHE A 1 116 ? -2.322 -5.690 13.463 1.00 92.75 116 PHE A CA 1
ATOM 964 C C . PHE A 1 116 ? -2.225 -7.191 13.157 1.00 92.75 116 PHE A C 1
ATOM 966 O O . PHE A 1 116 ? -2.804 -8.017 13.865 1.00 92.75 116 PHE A O 1
ATOM 973 N N . GLU A 1 117 ? -1.442 -7.525 12.135 1.00 92.56 117 GLU A N 1
ATOM 974 C CA . GLU A 1 117 ? -1.069 -8.890 11.782 1.00 92.56 117 GLU A CA 1
ATOM 975 C C . GLU A 1 117 ? 0.446 -8.963 11.553 1.00 92.56 117 GLU A C 1
ATOM 977 O O . GLU A 1 117 ? 1.073 -8.032 11.044 1.00 92.56 117 GLU A O 1
ATOM 982 N N . GLY A 1 118 ? 1.067 -10.072 11.962 1.00 92.50 118 GLY A N 1
ATOM 983 C CA . GLY A 1 118 ? 2.508 -10.253 11.805 1.00 92.50 118 GLY A CA 1
ATOM 984 C C . GLY A 1 118 ? 2.895 -10.442 10.336 1.00 92.50 118 GLY A C 1
ATOM 985 O O . GLY A 1 118 ? 2.337 -11.292 9.655 1.00 92.50 118 GLY A O 1
ATOM 986 N N . GLN A 1 119 ? 3.924 -9.737 9.860 1.00 91.81 119 GLN A N 1
ATOM 987 C CA . GLN A 1 119 ? 4.372 -9.803 8.456 1.00 91.81 119 GLN A CA 1
ATOM 988 C C . GLN A 1 119 ? 4.815 -11.210 7.990 1.00 91.81 119 GLN A C 1
ATOM 990 O O . GLN A 1 119 ? 4.908 -11.465 6.794 1.00 91.81 119 GLN A O 1
ATOM 995 N N . GLN A 1 120 ? 5.117 -12.119 8.922 1.00 95.19 120 GLN A N 1
ATOM 996 C CA . GLN A 1 120 ? 5.502 -13.507 8.626 1.00 95.19 120 GLN A CA 1
ATOM 997 C C . GLN A 1 120 ? 4.303 -14.442 8.404 1.00 95.19 120 GLN A C 1
ATOM 999 O O . GLN A 1 120 ? 4.500 -15.605 8.055 1.00 95.19 120 GLN A O 1
ATOM 1004 N N . MET A 1 121 ? 3.079 -13.960 8.628 1.00 94.19 121 MET A N 1
ATOM 1005 C CA . MET A 1 121 ? 1.866 -14.738 8.405 1.00 94.19 121 MET A CA 1
ATOM 1006 C C . MET A 1 121 ? 1.646 -14.992 6.910 1.00 94.19 121 MET A C 1
ATOM 1008 O O . MET A 1 121 ? 2.099 -14.240 6.046 1.00 94.19 121 MET A O 1
ATOM 1012 N N . HIS A 1 122 ? 0.956 -16.088 6.600 1.00 96.50 122 HIS A N 1
ATOM 1013 C CA . HIS A 1 122 ? 0.586 -16.407 5.226 1.00 96.50 122 HIS A CA 1
ATOM 1014 C C . HIS A 1 122 ? -0.446 -15.419 4.688 1.00 96.50 122 HIS A C 1
ATOM 1016 O O . HIS A 1 122 ? -1.329 -14.987 5.424 1.00 96.50 122 HIS A O 1
ATOM 1022 N N . LEU A 1 123 ? -0.368 -15.145 3.382 1.00 96.31 123 LEU A N 1
ATOM 1023 C CA . LEU A 1 123 ? -1.369 -14.333 2.702 1.00 96.31 123 LEU A CA 1
ATOM 1024 C C . LEU A 1 123 ? -2.739 -15.011 2.763 1.00 96.31 123 LEU A C 1
ATOM 1026 O O . LEU A 1 123 ? -2.897 -16.175 2.381 1.00 96.31 123 LEU A O 1
ATOM 1030 N N . SER A 1 124 ? -3.727 -14.258 3.223 1.00 95.44 124 SER A N 1
ATOM 1031 C CA . SER A 1 124 ? -5.119 -14.667 3.275 1.00 95.44 124 SER A CA 1
ATOM 1032 C C . SER A 1 124 ? -5.805 -14.492 1.915 1.00 95.44 124 SER A C 1
ATOM 1034 O O . SER A 1 124 ? -5.331 -13.795 1.014 1.00 95.44 124 SER A O 1
ATOM 1036 N N . LEU A 1 125 ? -6.992 -15.083 1.763 1.00 96.38 125 LEU A N 1
ATOM 1037 C CA . LEU A 1 125 ? -7.822 -14.846 0.581 1.00 96.38 125 LEU A CA 1
ATOM 1038 C C . LEU A 1 125 ? -8.262 -13.373 0.466 1.00 96.38 125 LEU A C 1
ATOM 1040 O O . LEU A 1 125 ? -8.480 -12.892 -0.646 1.00 96.38 125 LEU A O 1
ATOM 1044 N N . ALA A 1 126 ? -8.402 -12.659 1.588 1.00 95.69 126 ALA A N 1
ATOM 1045 C CA . ALA A 1 126 ? -8.735 -11.237 1.574 1.00 95.69 126 ALA A CA 1
ATOM 1046 C C . ALA A 1 126 ? -7.597 -10.416 0.951 1.00 95.69 126 ALA A C 1
ATOM 1048 O O . ALA A 1 126 ? -7.863 -9.563 0.106 1.00 95.69 126 ALA A O 1
ATOM 1049 N N . ASP A 1 127 ? -6.348 -10.748 1.278 1.00 96.12 127 ASP A N 1
ATOM 1050 C CA . ASP A 1 127 ? -5.150 -10.064 0.779 1.00 96.12 127 ASP A CA 1
ATOM 1051 C C . ASP A 1 127 ? -5.060 -10.197 -0.745 1.00 96.12 127 ASP A C 1
ATOM 1053 O O . ASP A 1 127 ? -4.860 -9.216 -1.466 1.00 96.12 127 ASP A O 1
ATOM 1057 N N . ILE A 1 128 ? -5.298 -11.411 -1.256 1.00 96.56 128 ILE A N 1
ATOM 1058 C CA . ILE A 1 128 ? -5.299 -11.688 -2.697 1.00 96.56 128 ILE A CA 1
ATOM 1059 C C . ILE A 1 128 ? -6.428 -10.934 -3.409 1.00 96.56 128 ILE A C 1
ATOM 1061 O O . ILE A 1 128 ? -6.198 -10.342 -4.463 1.00 96.56 128 ILE A O 1
ATOM 1065 N N . ARG A 1 129 ? -7.637 -10.898 -2.834 1.00 96.00 129 ARG A N 1
ATOM 1066 C CA . ARG A 1 129 ? -8.780 -10.162 -3.408 1.00 96.00 129 ARG A CA 1
ATOM 1067 C C . ARG A 1 129 ? -8.532 -8.657 -3.463 1.00 96.00 129 ARG A C 1
ATOM 1069 O O . ARG A 1 129 ? -8.886 -8.011 -4.446 1.00 96.00 129 ARG A O 1
ATOM 1076 N N . ILE A 1 130 ? -7.920 -8.100 -2.423 1.00 95.44 130 ILE A N 1
ATOM 1077 C CA . ILE A 1 130 ? -7.527 -6.690 -2.374 1.00 95.44 130 ILE A CA 1
ATOM 1078 C C . ILE A 1 130 ? -6.493 -6.387 -3.463 1.00 95.44 130 ILE A C 1
ATOM 1080 O O . ILE A 1 130 ? -6.661 -5.424 -4.214 1.00 95.44 130 ILE A O 1
ATOM 1084 N N . ALA A 1 131 ? -5.449 -7.215 -3.578 1.00 94.19 131 ALA A N 1
ATOM 1085 C CA . ALA A 1 131 ? -4.411 -7.047 -4.590 1.00 94.19 131 ALA A CA 1
ATOM 1086 C C . ALA A 1 131 ? -4.991 -7.124 -6.011 1.00 94.19 131 ALA A C 1
ATOM 1088 O O . ALA A 1 131 ? -4.710 -6.261 -6.842 1.00 94.19 131 ALA A O 1
ATOM 1089 N N . GLU A 1 132 ? -5.854 -8.106 -6.275 1.00 95.31 132 GLU A N 1
ATOM 1090 C CA . GLU A 1 132 ? -6.553 -8.249 -7.552 1.00 95.31 132 GLU A CA 1
ATOM 1091 C C . GLU A 1 132 ? -7.414 -7.020 -7.874 1.00 95.31 132 GLU A C 1
ATOM 1093 O O . GLU A 1 132 ? -7.332 -6.474 -8.977 1.00 95.31 132 GLU A O 1
ATOM 1098 N N . TYR A 1 133 ? -8.225 -6.565 -6.915 1.00 94.38 133 TYR A N 1
ATOM 1099 C CA . TYR A 1 133 ? -9.072 -5.386 -7.079 1.00 94.38 133 TYR A CA 1
ATOM 1100 C C . TYR A 1 133 ? -8.244 -4.143 -7.434 1.00 94.38 133 TYR A C 1
ATOM 1102 O O . TYR A 1 133 ? -8.573 -3.424 -8.380 1.00 94.38 133 TYR A O 1
ATOM 1110 N N . LEU A 1 134 ? -7.134 -3.918 -6.726 1.00 93.12 134 LEU A N 1
ATOM 1111 C CA . LEU A 1 134 ? -6.244 -2.787 -6.979 1.00 93.12 134 LEU A CA 1
ATOM 1112 C C . LEU A 1 134 ? -5.563 -2.875 -8.347 1.00 93.12 134 LEU A C 1
ATOM 1114 O O . LEU A 1 134 ? -5.516 -1.871 -9.055 1.00 93.12 134 LEU A O 1
ATOM 1118 N N . LEU A 1 135 ? -5.078 -4.053 -8.750 1.00 92.38 135 LEU A N 1
ATOM 1119 C CA . LEU A 1 135 ? -4.475 -4.252 -10.072 1.00 92.38 135 LEU A CA 1
ATOM 1120 C C . LEU A 1 135 ? -5.467 -3.936 -11.198 1.00 92.38 135 LEU A C 1
ATOM 1122 O O . LEU A 1 135 ? -5.120 -3.229 -12.147 1.00 92.38 135 LEU A O 1
ATOM 1126 N N . ARG A 1 136 ? -6.718 -4.394 -11.062 1.00 91.81 136 ARG A N 1
ATOM 1127 C CA . ARG A 1 136 ? -7.793 -4.107 -12.023 1.00 91.81 136 ARG A CA 1
ATOM 1128 C C . ARG A 1 136 ? -8.110 -2.612 -12.095 1.00 91.81 136 ARG A C 1
ATOM 1130 O O . ARG A 1 136 ? -8.175 -2.059 -13.188 1.00 91.81 136 ARG A O 1
ATOM 1137 N N . GLU A 1 137 ? -8.256 -1.940 -10.953 1.00 89.88 137 GLU A N 1
ATOM 1138 C CA . GLU A 1 137 ? -8.565 -0.501 -10.914 1.00 89.88 137 GLU A CA 1
ATOM 1139 C C . GLU A 1 137 ? -7.420 0.387 -11.422 1.00 89.88 137 GLU A C 1
ATOM 1141 O O . GLU A 1 137 ? -7.659 1.483 -11.944 1.00 89.88 137 GLU A O 1
ATOM 1146 N N . LEU A 1 138 ? -6.175 -0.063 -11.262 1.00 86.38 138 LEU A N 1
ATOM 1147 C CA . LEU A 1 138 ? -4.984 0.665 -11.698 1.00 86.38 138 LEU A CA 1
ATOM 1148 C C . LEU A 1 138 ? -4.612 0.408 -13.161 1.00 86.38 138 LEU A C 1
ATOM 1150 O O . LEU A 1 138 ? -3.829 1.185 -13.716 1.00 86.38 138 LEU A O 1
ATOM 1154 N N . GLY A 1 139 ? -5.244 -0.584 -13.791 1.00 81.06 139 GLY A N 1
ATOM 1155 C CA . GLY A 1 139 ? -5.127 -0.862 -15.217 1.00 81.06 139 GLY A CA 1
ATOM 1156 C C . GLY A 1 139 ? -3.938 -1.731 -15.607 1.00 81.06 139 GLY A C 1
ATOM 1157 O O . GLY A 1 139 ? -3.565 -1.666 -16.772 1.00 81.06 139 GLY A O 1
ATOM 1158 N N . GLY A 1 140 ? -3.388 -2.518 -14.671 1.00 60.06 140 GLY A N 1
ATOM 1159 C CA . GLY A 1 140 ? -2.265 -3.432 -14.926 1.00 60.06 140 GLY A CA 1
ATOM 1160 C C . GLY A 1 140 ? -0.987 -2.718 -15.338 1.00 60.06 140 GLY A C 1
ATOM 1161 O O . GLY A 1 140 ? -0.765 -2.569 -16.556 1.00 60.06 140 GLY A O 1
#

Sequence (140 aa):
MILRRLIQEREHAAIQKNAVFQLNLRTFQDMEGKYSFNIRMPLNVHNTIAWRQRKQKTITFSNQQTSKDIEVKQKPDPFDPPDPELFICSLFETHNVIINKFMM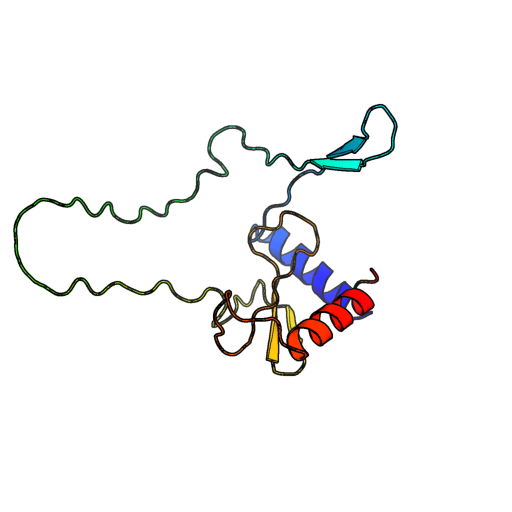APRHLVIPTIKFEGQQMHLSLADIRIAEYLLRELGG

InterPro domains:
  IPR009163 Ap4A phosphorylase 1/2 [PTHR38420] (6-138)
  IPR043171 Ap4A phosphorylase 1/2-like [G3DSA:3.30.428.70] (2-140)
  IPR045759 Ap4A phosphorylase 1/2, N-terminal domain [PF19327] (3-138)

Organism: NCBI:txid222440

Secondary structure (DSSP, 8-state):
-HHHHHHHHHHHHHHHTT------EEEEE-TTSS-EEEEE----SSSTTS-----------------------PPPPTTTTTPTTTEEEEETTTEEEEE-TT-SSTT-EE--BSS---TTSPPPHHHHHHHHHHHHHHT-

Foldseek 3Di:
DVLLVLLVVLLVQCVVVVLEDEWDWDWDAPPVNPDIDIDTDPDDPPDPPPPPPVPPPPPPCPPDDDDDDPPPPDDDDCVVVPDPSFWRQDDPLFWTWGHDSYDHDRSRIDIDTPDDDDPPDDDDPVNVVVVVVVCVVNVD

Radius of gyration: 20.2 Å; chains: 1; bounding box: 43×35×66 Å

pLDDT: mean 76.09, std 20.03, range [31.55, 96.75]